Protein AF-A0A7S2FV45-F1 (afdb_monomer)

Solvent-accessible surface area (backbone atoms only — not comparable to full-atom values): 7768 Å² total; per-residue (Å²): 135,81,88,81,79,87,75,87,77,88,70,79,63,93,83,62,76,73,80,75,78,76,80,82,72,58,73,87,70,51,78,57,67,73,36,43,42,62,68,58,100,68,80,64,93,41,70,70,55,42,67,69,67,72,63,75,86,53,71,51,78,32,93,81,54,77,80,53,95,85,63,84,79,74,87,81,87,86,79,60,68,93,75,45,88,60,53,44,91,84,81,58,49,62,77,59,88,87,61,61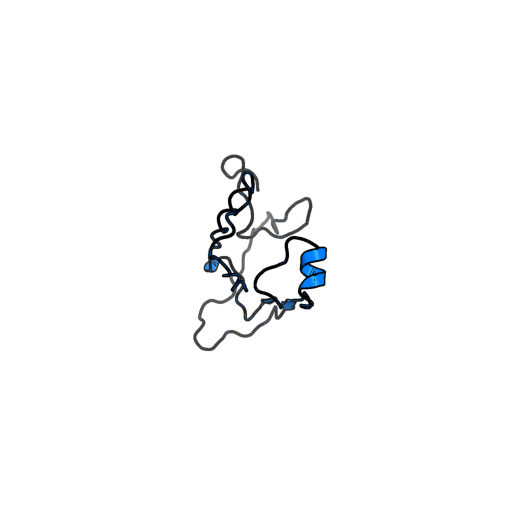,75,34,82,93,70,76,41,104

pLDDT: mean 81.73, std 16.73, range [38.44, 96.75]

Foldseek 3Di:
DDDDDPDDDPDDPPPDPDPPDPPPDDPVQDDDVLAKDWQDPDDDPDPVRVVVVPGDTDMDGDNPGDDDVPDDDDDDDDDPPPVPFDADPPPRDGDGPPDDAPPPNPRD

InterPro domains:
  IPR006895 Zinc finger, Sec23/Sec24-type [PF04810] (85-108)
  IPR036174 Zinc finger, Sec23/Sec24-type superfamily [SSF82919] (73-108)
  IPR050550 SEC23/SEC24 family, SEC24 subfamily [PTHR13803] (23-108)

Mean predicted aligned error: 11.32 Å

Organism: NCBI:txid236787

Structure (mmCIF, N/CA/C/O backbone):
data_AF-A0A7S2FV45-F1
#
_entry.id   AF-A0A7S2FV45-F1
#
loop_
_atom_site.group_PDB
_atom_site.id
_atom_site.type_symbol
_atom_site.label_atom_id
_atom_site.label_alt_id
_atom_site.label_comp_id
_atom_site.label_asym_id
_atom_site.label_entity_id
_atom_site.label_seq_id
_atom_site.pdbx_PDB_ins_code
_atom_site.Cartn_x
_atom_site.Cartn_y
_atom_site.Cartn_z
_atom_site.occupancy
_atom_site.B_iso_or_equiv
_atom_site.auth_seq_id
_atom_site.auth_comp_id
_atom_site.auth_asym_id
_atom_site.auth_atom_id
_atom_site.pdbx_PDB_model_num
ATOM 1 N N . GLY A 1 1 ? -42.083 23.914 36.301 1.00 38.75 1 GLY A N 1
ATOM 2 C CA . GLY A 1 1 ? -40.954 23.275 36.995 1.00 38.75 1 GLY A CA 1
ATOM 3 C C . GLY A 1 1 ? -39.949 22.841 35.957 1.00 38.75 1 GLY A C 1
ATOM 4 O O . GLY A 1 1 ? -40.303 22.003 35.150 1.00 38.75 1 GLY A O 1
ATOM 5 N N . MET A 1 2 ? -38.778 23.485 35.977 1.00 44.47 2 MET A N 1
ATOM 6 C CA . MET A 1 2 ? -37.501 23.142 35.328 1.00 44.47 2 M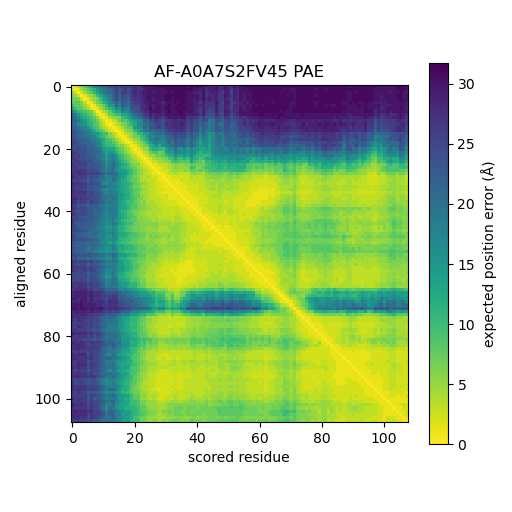ET A CA 1
ATOM 7 C C . MET A 1 2 ? -37.494 22.732 33.847 1.00 44.47 2 MET A C 1
ATOM 9 O O . MET A 1 2 ? -37.603 21.565 33.490 1.00 44.47 2 MET A O 1
ATOM 13 N N . GLU A 1 3 ? -37.204 23.729 33.013 1.00 45.16 3 GLU A N 1
ATOM 14 C CA . GLU A 1 3 ? -36.501 23.579 31.741 1.00 45.16 3 GLU A CA 1
ATOM 15 C C . GLU A 1 3 ? -35.043 23.166 32.027 1.00 45.16 3 GLU A C 1
ATOM 17 O O . GLU A 1 3 ? -34.306 23.885 32.703 1.00 45.16 3 GLU A O 1
ATOM 22 N N . GLY A 1 4 ? -34.630 21.982 31.568 1.00 41.53 4 GLY A N 1
ATOM 23 C CA . GLY A 1 4 ? -33.248 21.505 31.658 1.00 41.53 4 GLY A CA 1
ATOM 24 C C . GLY A 1 4 ? -32.514 21.764 30.347 1.00 41.53 4 GLY A C 1
ATOM 25 O O . GLY A 1 4 ? -32.639 20.983 29.408 1.00 41.53 4 GLY A O 1
ATOM 26 N N . GLY A 1 5 ? -31.780 22.875 30.276 1.00 38.44 5 GLY A N 1
ATOM 27 C CA . GLY A 1 5 ? -30.975 23.256 29.119 1.00 38.44 5 GLY A CA 1
ATOM 28 C C . GLY A 1 5 ? -29.857 22.253 28.821 1.00 38.44 5 GLY A C 1
ATOM 29 O O . GLY A 1 5 ? -29.037 21.936 29.681 1.00 38.44 5 GLY A O 1
ATOM 30 N N . MET A 1 6 ? -29.800 21.792 27.572 1.00 43.72 6 MET A N 1
ATOM 31 C CA . MET A 1 6 ? -28.664 21.059 27.020 1.00 43.72 6 MET A CA 1
ATOM 32 C C . MET A 1 6 ? -27.530 22.069 26.774 1.00 43.72 6 MET A C 1
ATOM 34 O O . MET A 1 6 ? -27.492 22.742 25.744 1.00 43.72 6 MET A O 1
ATOM 38 N N . GLY A 1 7 ? -26.653 22.249 27.762 1.00 45.88 7 GLY A N 1
ATOM 39 C CA . GLY A 1 7 ? -25.470 23.103 27.635 1.00 45.88 7 GLY A CA 1
ATOM 40 C C . GLY A 1 7 ? -24.475 22.549 26.601 1.00 45.88 7 GLY A C 1
ATOM 41 O O . GLY A 1 7 ? -24.357 21.329 26.460 1.00 45.88 7 GLY A O 1
ATOM 42 N N . PRO A 1 8 ? -23.746 23.407 25.866 1.00 55.38 8 PRO A N 1
ATOM 43 C CA . PRO A 1 8 ? -22.732 22.966 24.921 1.00 55.38 8 PRO A CA 1
ATOM 44 C C . PRO A 1 8 ? -21.434 22.619 25.663 1.00 55.38 8 PRO A C 1
ATOM 46 O O . PRO A 1 8 ? -21.013 23.337 26.565 1.00 55.38 8 PRO A O 1
ATOM 49 N N . GLY A 1 9 ? -20.763 21.549 25.238 1.00 48.00 9 GLY A N 1
ATOM 50 C CA . GLY A 1 9 ? -19.362 21.304 25.591 1.00 48.00 9 GLY A CA 1
ATOM 51 C C . GLY A 1 9 ? -19.140 20.287 26.706 1.00 48.00 9 GLY A C 1
ATOM 52 O O . GLY A 1 9 ? -18.628 20.620 27.771 1.00 48.00 9 GLY A O 1
ATOM 53 N N . GLY A 1 10 ? -19.427 19.014 26.427 1.00 43.56 10 GLY A N 1
ATOM 54 C CA . GLY A 1 10 ? -18.752 17.924 27.127 1.00 43.56 10 GLY A CA 1
ATOM 55 C C . GLY A 1 10 ? -17.268 17.951 26.764 1.00 43.56 10 GLY A C 1
ATOM 56 O O . GLY A 1 10 ? -16.882 17.455 25.707 1.00 43.56 10 GLY A O 1
ATOM 57 N N . GLY A 1 11 ? -16.449 18.592 27.600 1.00 51.41 11 GLY A N 1
ATOM 58 C CA . GLY A 1 11 ? -14.995 18.533 27.486 1.00 51.41 11 GLY A CA 1
ATOM 59 C C . GLY A 1 11 ? -14.521 17.082 27.557 1.00 51.41 11 GLY A C 1
ATOM 60 O O . GLY A 1 11 ? -15.060 16.282 28.323 1.00 51.41 11 GLY A O 1
ATOM 61 N N . LEU A 1 12 ? -13.531 16.737 26.732 1.00 55.22 12 LEU A N 1
ATOM 62 C CA . LEU A 1 12 ? -12.883 15.428 26.781 1.00 55.22 12 LEU A CA 1
ATOM 63 C C . LEU A 1 12 ? -12.376 15.157 28.211 1.00 55.22 12 LEU A C 1
ATOM 65 O O . LEU A 1 12 ? -11.854 16.078 28.847 1.00 55.22 12 LEU A O 1
ATOM 69 N N . PRO A 1 13 ? -12.519 13.923 28.732 1.00 64.56 13 PRO A N 1
ATOM 70 C CA . PRO A 1 13 ? -12.048 13.598 30.068 1.00 64.56 13 PRO A CA 1
ATOM 71 C C . PRO A 1 13 ? -10.533 13.848 30.176 1.00 64.56 13 PRO A C 1
ATOM 73 O O . PRO A 1 13 ? -9.790 13.550 29.232 1.00 64.56 13 PRO A O 1
ATOM 76 N N . PRO A 1 14 ? -10.051 14.387 31.310 1.00 54.06 14 PRO A N 1
ATOM 77 C CA . PRO A 1 14 ? -8.628 14.618 31.525 1.00 54.06 14 PRO A CA 1
ATOM 78 C C . PRO A 1 14 ? -7.866 13.290 31.431 1.00 54.06 14 PRO A C 1
ATOM 80 O O . PRO A 1 14 ? -8.191 12.329 32.123 1.00 54.06 14 PRO A O 1
ATOM 83 N N . GLY A 1 1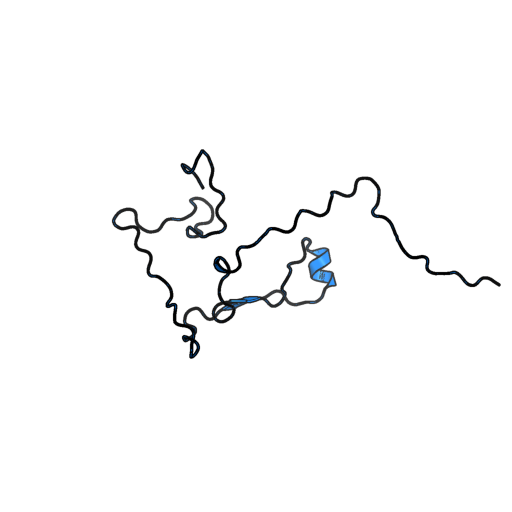5 ? -6.870 13.233 30.543 1.00 61.31 15 GLY A N 1
ATOM 84 C CA . GLY A 1 15 ? -6.100 12.018 30.248 1.00 61.31 15 GLY A CA 1
ATOM 85 C C . GLY A 1 15 ? -6.526 11.273 28.980 1.00 61.31 15 GLY A C 1
ATOM 86 O O . GLY A 1 15 ? -5.892 10.276 28.635 1.00 61.31 15 GLY A O 1
ATOM 87 N N . ALA A 1 16 ? -7.546 11.748 28.253 1.00 62.06 16 ALA A N 1
ATOM 88 C CA . ALA A 1 16 ? -7.782 11.274 26.894 1.00 62.06 16 ALA A CA 1
ATOM 89 C C . ALA A 1 16 ? -6.525 11.548 26.042 1.00 62.06 16 ALA A C 1
ATOM 91 O O . ALA A 1 16 ? -6.026 12.679 26.064 1.00 62.06 16 ALA A O 1
ATOM 92 N N . PRO A 1 17 ? -5.988 10.549 25.312 1.00 60.25 17 PRO A N 1
ATOM 93 C CA . PRO A 1 17 ? -4.892 10.798 24.391 1.00 60.25 17 PRO A CA 1
ATOM 94 C C . PRO A 1 17 ? -5.321 11.901 23.426 1.00 60.25 17 PRO A C 1
ATOM 96 O O . PRO A 1 17 ? -6.462 11.903 22.951 1.00 60.25 17 PRO A O 1
ATOM 99 N N . ALA A 1 18 ? -4.418 12.851 23.168 1.00 61.91 18 ALA A N 1
ATOM 100 C CA . ALA A 1 18 ? -4.642 13.847 22.133 1.00 61.91 18 ALA A CA 1
ATOM 101 C C . ALA A 1 18 ? -5.074 13.110 20.853 1.00 61.91 18 ALA A C 1
ATOM 103 O O . ALA A 1 18 ? -4.508 12.047 20.564 1.00 61.91 18 ALA A O 1
ATOM 104 N N . PRO A 1 19 ? -6.091 13.605 20.122 1.00 62.75 19 PRO A N 1
ATOM 105 C CA . PRO A 1 19 ? -6.470 12.989 18.862 1.00 62.75 19 PRO A CA 1
ATOM 106 C C . PRO A 1 19 ? -5.204 12.847 18.023 1.00 62.75 19 PRO A C 1
ATOM 108 O O . PRO A 1 19 ? -4.467 13.820 17.858 1.00 62.75 19 PRO A O 1
ATOM 111 N N . ALA A 1 20 ? -4.918 11.617 17.587 1.00 65.31 20 ALA A N 1
ATOM 112 C CA . ALA A 1 20 ? -3.758 11.349 16.755 1.00 65.31 20 ALA A CA 1
ATOM 113 C C . ALA A 1 20 ? -3.767 12.352 15.600 1.00 65.31 20 ALA A C 1
ATOM 115 O O . ALA A 1 20 ? -4.817 12.549 14.976 1.00 65.31 20 ALA A O 1
ATOM 116 N N . GLU A 1 21 ? -2.633 13.015 15.356 1.00 62.38 21 GLU A N 1
ATOM 117 C CA . GLU A 1 21 ? -2.551 13.917 14.215 1.00 62.38 21 GLU A CA 1
ATOM 118 C C . GLU A 1 21 ? -2.973 13.146 12.960 1.00 62.38 21 GLU A C 1
ATOM 120 O O . GLU A 1 21 ? -2.551 11.997 12.770 1.00 62.38 21 GLU A O 1
ATOM 125 N N . PRO A 1 22 ? -3.855 13.722 12.126 1.00 61.88 22 PRO A N 1
ATOM 126 C CA . PRO A 1 22 ? -4.298 13.043 10.927 1.00 61.88 22 PRO A CA 1
ATOM 127 C C . PRO A 1 22 ? -3.075 12.748 10.062 1.00 61.88 22 PRO A C 1
ATOM 129 O O . PRO A 1 22 ? -2.299 13.649 9.742 1.00 61.88 22 PRO A O 1
ATOM 132 N N . ILE A 1 23 ? -2.911 11.476 9.690 1.00 66.81 23 ILE A N 1
ATOM 133 C CA . ILE A 1 23 ? -1.882 11.057 8.740 1.00 66.81 23 ILE A CA 1
ATOM 134 C C . ILE A 1 23 ? -2.079 11.902 7.480 1.00 66.81 23 ILE A C 1
ATOM 136 O O . ILE A 1 23 ? -3.120 11.811 6.825 1.00 66.81 23 ILE A O 1
ATOM 140 N N . LYS A 1 24 ? -1.097 12.751 7.161 1.00 68.94 24 LYS A N 1
ATOM 141 C CA . LYS A 1 24 ? -1.063 13.476 5.891 1.00 68.94 24 LYS A CA 1
ATOM 142 C C . LYS A 1 24 ? -0.747 12.456 4.807 1.00 68.94 24 LYS A C 1
ATOM 144 O O . LYS A 1 24 ? 0.408 12.095 4.610 1.00 68.94 24 LYS A O 1
ATOM 149 N N . LEU A 1 25 ? -1.794 11.934 4.182 1.00 72.31 25 LEU A N 1
ATOM 150 C CA . LEU A 1 25 ? -1.660 11.084 3.011 1.00 72.31 25 LEU A CA 1
ATOM 151 C C . LEU A 1 25 ? -1.350 11.981 1.820 1.00 72.31 25 LEU A C 1
ATOM 153 O O . LEU A 1 25 ? -2.066 12.951 1.578 1.00 72.31 25 LEU A O 1
ATOM 157 N N . ASP A 1 26 ? -0.285 11.647 1.105 1.00 81.25 26 ASP A N 1
ATOM 158 C CA . ASP A 1 26 ? -0.036 12.192 -0.219 1.00 81.25 26 ASP A CA 1
ATOM 159 C C . ASP A 1 26 ? -1.169 11.715 -1.151 1.00 81.25 26 ASP A C 1
ATOM 161 O O . ASP A 1 26 ? -1.366 10.496 -1.271 1.00 81.25 26 ASP A O 1
ATOM 165 N N . PRO A 1 27 ? -1.968 12.626 -1.740 1.00 76.19 27 PRO A N 1
ATOM 166 C CA . PRO A 1 27 ? -3.013 12.258 -2.689 1.00 76.19 27 PRO A CA 1
ATOM 167 C C . PRO A 1 27 ? -2.468 11.455 -3.871 1.00 76.19 27 PRO A C 1
ATOM 169 O O . PRO A 1 27 ? -3.132 10.513 -4.300 1.00 76.19 27 PRO A O 1
ATOM 172 N N . ASP A 1 28 ? -1.242 11.749 -4.312 1.00 80.69 28 ASP A N 1
ATOM 173 C CA . ASP A 1 28 ? -0.598 11.085 -5.450 1.00 80.69 28 ASP A CA 1
ATOM 174 C C . ASP A 1 28 ? -0.099 9.676 -5.081 1.00 80.69 28 ASP A C 1
ATOM 176 O O . ASP A 1 28 ? 0.144 8.832 -5.942 1.00 80.69 28 ASP A O 1
ATOM 180 N N . ALA A 1 29 ? 0.002 9.371 -3.781 1.00 86.38 29 ALA A N 1
ATOM 181 C CA . ALA A 1 29 ? 0.297 8.028 -3.288 1.00 86.38 29 ALA A CA 1
ATOM 182 C C . ALA A 1 29 ? -0.949 7.129 -3.193 1.00 86.38 29 ALA A C 1
ATOM 184 O O . ALA A 1 29 ? -0.813 5.922 -2.956 1.00 86.38 29 ALA A O 1
ATOM 185 N N . GLN A 1 30 ? -2.161 7.686 -3.311 1.00 88.50 30 GLN A N 1
ATOM 186 C CA . GLN A 1 30 ? -3.393 6.901 -3.275 1.00 88.50 30 GLN A CA 1
ATOM 187 C C . GLN A 1 30 ? -3.683 6.259 -4.631 1.00 88.50 30 GLN A C 1
ATOM 189 O O . GLN A 1 30 ? -3.392 6.790 -5.694 1.00 88.50 30 GLN A O 1
ATOM 194 N N . CYS A 1 31 ? -4.312 5.090 -4.580 1.00 88.19 31 CYS A N 1
ATOM 195 C CA . CYS A 1 31 ? -4.827 4.444 -5.776 1.00 88.19 31 CYS A CA 1
ATOM 196 C C . CYS A 1 31 ? -6.029 5.233 -6.316 1.00 88.19 31 CYS A C 1
ATOM 198 O O . CYS A 1 31 ? -6.917 5.601 -5.542 1.00 88.19 31 CYS A O 1
ATOM 200 N N . ASP A 1 32 ? -6.082 5.443 -7.633 1.00 88.12 32 ASP A N 1
ATOM 201 C CA . ASP A 1 32 ? -7.239 6.062 -8.273 1.00 88.12 32 ASP A CA 1
ATOM 202 C C . ASP A 1 32 ? -8.521 5.252 -8.001 1.00 88.12 32 ASP A C 1
ATOM 204 O O . ASP A 1 32 ? -8.546 4.015 -8.051 1.00 88.12 32 ASP A O 1
ATOM 208 N N . THR A 1 33 ? -9.615 5.966 -7.737 1.00 90.06 33 THR A N 1
ATOM 209 C CA . THR A 1 33 ? -10.926 5.377 -7.435 1.00 90.06 33 THR A CA 1
ATOM 210 C C . THR A 1 33 ? -11.494 4.498 -8.554 1.00 90.06 33 THR A C 1
ATOM 212 O O . THR A 1 33 ? -12.375 3.676 -8.282 1.00 90.06 33 THR A O 1
ATOM 215 N N . ARG A 1 34 ? -10.982 4.620 -9.788 1.00 88.62 34 ARG A N 1
ATOM 216 C CA . ARG A 1 34 ? -11.303 3.740 -10.920 1.00 88.62 34 ARG A CA 1
ATOM 217 C C . ARG A 1 34 ? -10.827 2.308 -10.706 1.00 88.62 34 ARG A C 1
ATOM 219 O O . ARG A 1 34 ? -11.494 1.382 -11.163 1.00 88.62 34 ARG A O 1
ATOM 226 N N . TYR A 1 35 ? -9.716 2.124 -9.992 1.00 92.19 35 TYR A N 1
ATOM 227 C CA . TYR A 1 35 ? -9.134 0.813 -9.713 1.00 92.19 35 TYR A CA 1
ATOM 228 C C . TYR A 1 35 ? -9.634 0.223 -8.396 1.00 92.19 35 TYR A C 1
ATOM 230 O O . TYR A 1 35 ? -9.817 -0.993 -8.299 1.00 92.19 35 TYR A O 1
ATOM 238 N N . MET A 1 36 ? -9.842 1.054 -7.370 1.00 94.62 36 MET A N 1
ATOM 239 C CA . MET A 1 36 ? -10.222 0.584 -6.039 1.00 94.62 36 MET A CA 1
ATOM 240 C C . MET A 1 36 ? -11.135 1.572 -5.316 1.00 94.62 36 MET A C 1
ATOM 242 O O . MET A 1 36 ? -10.802 2.742 -5.145 1.00 94.62 36 MET A O 1
ATOM 246 N N . ARG A 1 37 ? -12.257 1.075 -4.785 1.00 94.38 37 ARG A N 1
ATOM 247 C CA . ARG A 1 37 ? -13.164 1.872 -3.948 1.00 94.38 37 ARG A CA 1
ATOM 248 C C . ARG A 1 37 ? -13.659 1.083 -2.745 1.00 94.38 37 ARG A C 1
ATOM 250 O O . ARG A 1 37 ? -14.164 -0.027 -2.888 1.00 94.38 37 ARG A O 1
ATOM 257 N N . PHE A 1 38 ? -13.549 1.676 -1.560 1.00 94.88 38 PHE A N 1
ATOM 258 C CA . PHE A 1 38 ? -14.077 1.111 -0.317 1.00 94.88 38 PHE A CA 1
ATOM 259 C C . PHE A 1 38 ? -15.533 1.513 -0.068 1.00 94.88 38 PHE A C 1
ATOM 261 O O . PHE A 1 38 ? -15.982 2.577 -0.501 1.00 94.88 38 PHE A O 1
ATOM 268 N N . THR A 1 39 ? -16.257 0.686 0.690 1.00 94.56 39 THR A N 1
ATOM 269 C CA . THR A 1 39 ? -17.623 0.997 1.147 1.00 94.56 39 THR A CA 1
ATOM 270 C C . THR A 1 39 ? -17.681 2.185 2.111 1.00 94.56 39 THR A C 1
ATOM 272 O O . THR A 1 39 ? -18.702 2.865 2.179 1.00 94.56 39 THR A O 1
ATOM 275 N N . ALA A 1 40 ? -16.593 2.462 2.835 1.00 92.19 40 ALA A N 1
ATOM 276 C CA . ALA A 1 40 ? -16.485 3.566 3.781 1.00 92.19 40 ALA A CA 1
ATOM 277 C C . ALA A 1 40 ? -15.133 4.283 3.645 1.00 92.19 40 ALA A C 1
ATOM 279 O O . ALA A 1 40 ? -14.101 3.645 3.457 1.00 92.19 40 ALA A O 1
ATOM 280 N N . GLY A 1 41 ? -15.127 5.612 3.801 1.00 88.81 41 GLY A N 1
ATOM 281 C CA . GLY A 1 41 ? -13.899 6.423 3.772 1.00 88.81 41 GLY A CA 1
ATOM 282 C C . GLY A 1 41 ? -13.080 6.386 5.069 1.00 88.81 41 GLY A C 1
ATOM 283 O O . GLY A 1 41 ? -11.979 6.925 5.118 1.00 88.81 41 GLY A O 1
ATOM 284 N N . LYS A 1 42 ? -13.615 5.782 6.137 1.00 88.25 42 LYS A N 1
ATOM 285 C CA . LYS A 1 42 ? -12.925 5.572 7.415 1.00 88.25 42 LYS A CA 1
ATOM 286 C C . LYS A 1 42 ? -13.289 4.198 7.958 1.00 88.25 42 LYS A C 1
ATOM 288 O O . LYS A 1 42 ? -14.458 3.818 7.936 1.00 88.25 42 LYS A O 1
ATOM 293 N N . ILE A 1 43 ? -12.293 3.482 8.465 1.00 90.00 43 ILE A N 1
ATOM 294 C CA . ILE A 1 43 ? -12.472 2.170 9.087 1.00 90.00 43 ILE A CA 1
ATOM 295 C C . ILE A 1 43 ? -12.633 2.371 10.595 1.00 90.00 43 ILE A C 1
ATOM 297 O O . ILE A 1 43 ? -11.878 3.121 11.214 1.00 90.00 43 ILE A O 1
ATOM 301 N N . SER A 1 44 ? -13.630 1.716 11.190 1.00 91.19 44 SER A N 1
ATOM 302 C CA . SER A 1 44 ? -13.803 1.702 12.644 1.00 91.19 44 SER A CA 1
ATOM 303 C C . SER A 1 44 ? -12.590 1.055 13.318 1.00 91.19 44 SER A C 1
ATOM 305 O O . SER A 1 44 ? -12.160 -0.024 12.926 1.00 91.19 44 SER A O 1
ATOM 307 N N . HIS A 1 45 ? -12.059 1.697 14.359 1.00 90.31 45 HIS A N 1
ATOM 308 C CA . HIS A 1 45 ? -10.870 1.217 15.074 1.00 90.31 45 HIS A CA 1
ATOM 309 C C . HIS A 1 45 ? -11.123 -0.052 15.914 1.00 90.31 45 HIS A C 1
ATOM 311 O O . HIS A 1 45 ? -10.187 -0.777 16.234 1.00 90.31 45 HIS A O 1
ATOM 317 N N . SER A 1 46 ? -12.376 -0.327 16.292 1.00 92.44 46 SER A N 1
ATOM 318 C CA . SER A 1 46 ? -12.755 -1.488 17.102 1.00 92.44 46 SER A CA 1
ATOM 319 C C . SER A 1 46 ? -13.867 -2.305 16.454 1.00 92.44 46 SER A C 1
ATOM 321 O O . SER A 1 46 ? -14.685 -1.788 15.688 1.00 92.44 46 SER A O 1
ATOM 323 N N . GLU A 1 47 ? -13.919 -3.588 16.811 1.00 91.56 47 GLU A N 1
ATOM 324 C CA . GLU A 1 47 ? -14.954 -4.514 16.354 1.00 91.56 47 GLU A CA 1
ATOM 325 C C . GLU A 1 47 ? -16.352 -4.094 16.830 1.00 91.56 47 GLU A C 1
ATOM 327 O O . GLU A 1 47 ? -17.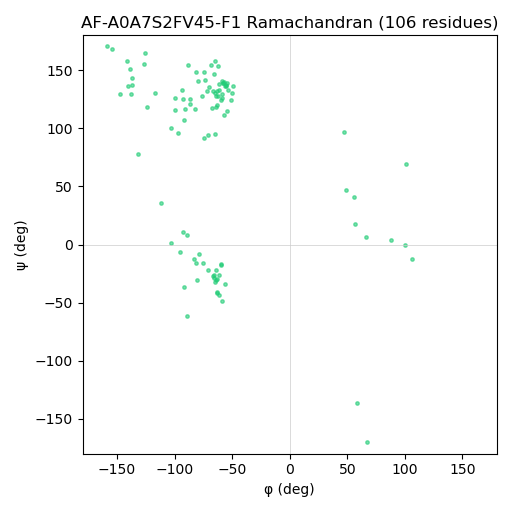296 -4.116 16.044 1.00 91.56 47 GLU A O 1
ATOM 332 N N . ASP A 1 48 ? -16.487 -3.644 18.081 1.00 94.00 48 ASP A N 1
ATOM 333 C CA . ASP A 1 48 ? -17.763 -3.149 18.614 1.00 94.00 48 ASP A CA 1
ATOM 334 C C . ASP A 1 48 ? -18.239 -1.904 17.864 1.00 94.00 48 ASP A C 1
ATOM 336 O O . ASP A 1 48 ? -19.413 -1.800 17.502 1.00 94.00 48 ASP A O 1
ATOM 340 N N . GLY A 1 49 ? -17.312 -0.990 17.550 1.00 91.38 49 GLY A N 1
ATOM 341 C CA . GLY A 1 49 ? -17.591 0.170 16.711 1.00 91.38 49 GLY A CA 1
ATOM 342 C C . GLY A 1 49 ? -18.093 -0.250 15.332 1.00 91.38 49 GLY A C 1
ATOM 343 O O . GLY A 1 49 ? -19.140 0.228 14.897 1.00 91.38 49 GLY A O 1
ATOM 344 N N . ALA A 1 50 ? -17.406 -1.195 14.683 1.00 91.88 50 ALA A N 1
ATOM 345 C CA . ALA A 1 50 ? -17.799 -1.729 13.378 1.00 91.88 50 ALA A CA 1
ATOM 346 C C . ALA A 1 50 ? -19.178 -2.418 13.415 1.00 91.88 50 ALA A C 1
ATOM 348 O O . ALA A 1 50 ? -20.021 -2.177 12.552 1.00 91.88 50 ALA A O 1
ATOM 349 N N . LYS A 1 51 ? -19.456 -3.230 14.443 1.00 91.69 51 LYS A N 1
ATOM 350 C CA . LYS A 1 51 ? -20.760 -3.887 14.642 1.00 91.69 51 LYS A CA 1
ATOM 351 C C . LYS A 1 51 ? -21.887 -2.888 14.882 1.00 91.69 51 LYS A C 1
ATOM 353 O O . LYS A 1 51 ? -23.035 -3.193 14.545 1.00 91.69 51 LYS A O 1
ATOM 358 N N . ASN A 1 52 ? -21.590 -1.736 15.479 1.00 94.06 52 ASN A N 1
ATOM 359 C CA . ASN A 1 52 ? -22.583 -0.712 15.780 1.00 94.06 52 ASN A CA 1
ATOM 360 C C . ASN A 1 52 ? -22.926 0.160 14.563 1.00 94.06 52 ASN A C 1
ATOM 362 O O . ASN A 1 52 ? -24.070 0.586 14.443 1.00 94.06 52 ASN A O 1
ATOM 366 N N . THR A 1 53 ? -21.987 0.385 13.631 1.00 92.56 53 THR A N 1
ATOM 367 C CA . THR A 1 53 ? -22.268 1.194 12.426 1.00 92.56 53 THR A CA 1
ATOM 368 C C . THR A 1 53 ? -23.272 0.535 11.484 1.00 92.56 53 THR A C 1
ATOM 370 O O . THR A 1 53 ? -23.943 1.237 10.733 1.00 92.56 53 THR A O 1
ATOM 373 N N . LYS A 1 54 ? -23.360 -0.805 11.495 1.00 91.62 54 LYS A N 1
ATOM 374 C CA . LYS A 1 54 ? -24.152 -1.608 10.541 1.00 91.62 54 LYS A CA 1
ATOM 375 C C . LYS A 1 54 ? -23.784 -1.359 9.070 1.00 91.62 54 LYS A C 1
ATOM 377 O O . LYS A 1 54 ? -24.545 -1.730 8.180 1.00 91.62 54 LYS A O 1
ATOM 382 N N . VAL A 1 55 ? -22.614 -0.773 8.808 1.00 91.00 55 VAL A N 1
ATOM 383 C CA . VAL A 1 55 ? -22.100 -0.564 7.452 1.00 91.00 55 VAL A CA 1
ATOM 384 C C . VAL A 1 55 ? -21.340 -1.820 7.018 1.00 91.00 55 VAL A C 1
ATOM 386 O O . VAL A 1 55 ? -20.420 -2.239 7.724 1.00 91.00 55 VAL A O 1
ATOM 389 N N . PRO A 1 56 ? -21.678 -2.438 5.872 1.00 91.00 56 PRO A N 1
ATOM 390 C CA . PRO A 1 56 ? -20.891 -3.544 5.345 1.00 91.00 56 PRO A CA 1
ATOM 391 C C . PRO A 1 56 ? -19.493 -3.052 4.954 1.00 91.00 56 PRO A C 1
ATOM 393 O O . PRO A 1 56 ? -19.344 -2.065 4.233 1.00 91.00 5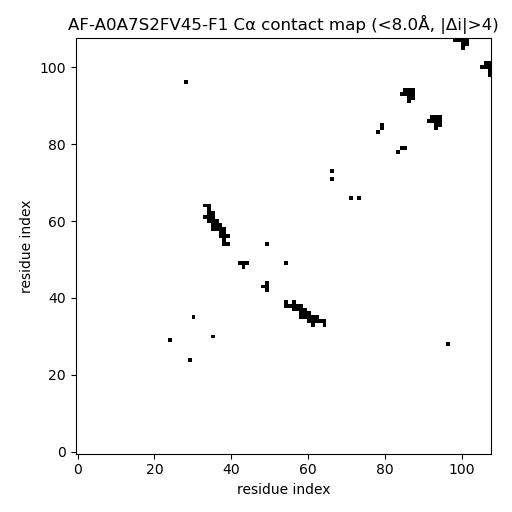6 PRO A O 1
ATOM 396 N N . MET A 1 57 ? -18.460 -3.755 5.413 1.00 91.94 57 MET A N 1
ATOM 397 C CA . MET A 1 57 ? -17.071 -3.456 5.066 1.00 91.94 57 MET A CA 1
ATOM 398 C C . MET A 1 57 ? -16.673 -4.256 3.831 1.00 91.94 57 MET A C 1
ATOM 400 O O . MET A 1 57 ? -16.653 -5.485 3.864 1.00 91.94 57 MET A O 1
ATOM 404 N N . GLY A 1 58 ? -16.360 -3.562 2.742 1.00 94.12 58 GLY A N 1
ATOM 405 C CA . GLY A 1 58 ? -15.978 -4.193 1.487 1.00 94.12 58 GLY A CA 1
ATOM 406 C C . GLY A 1 58 ? -15.196 -3.256 0.579 1.00 94.12 58 GLY A C 1
ATOM 407 O O . GLY A 1 58 ? -15.084 -2.054 0.836 1.00 94.12 58 GLY A O 1
ATOM 408 N N . VAL A 1 59 ? -14.667 -3.832 -0.495 1.00 96.19 59 VAL A N 1
ATOM 409 C CA . VAL A 1 59 ? -13.910 -3.128 -1.527 1.00 96.19 59 VAL A CA 1
ATOM 410 C C . VAL A 1 59 ? -14.342 -3.626 -2.902 1.00 96.19 59 VAL A C 1
ATOM 412 O O . VAL A 1 59 ? -14.531 -4.825 -3.103 1.00 96.19 59 VAL A O 1
ATOM 415 N N . VAL A 1 60 ? -14.509 -2.701 -3.840 1.00 96.38 60 VAL A N 1
ATOM 416 C CA . VAL A 1 60 ? -14.677 -2.994 -5.266 1.00 96.38 60 VAL A CA 1
ATOM 417 C C . VAL A 1 60 ? -13.326 -2.783 -5.933 1.00 96.38 60 VAL A C 1
ATOM 419 O O . VAL A 1 60 ? -12.727 -1.719 -5.775 1.00 96.38 60 VAL A O 1
ATOM 422 N N . LEU A 1 61 ? -12.852 -3.801 -6.650 1.00 96.75 61 LEU A N 1
ATOM 423 C CA . LEU A 1 61 ? -11.571 -3.793 -7.350 1.00 96.75 61 LEU A CA 1
ATOM 424 C C . LEU A 1 61 ? -11.801 -3.934 -8.851 1.00 96.75 61 LEU A C 1
ATOM 426 O O . LEU A 1 61 ? -12.495 -4.851 -9.289 1.00 96.75 61 LEU A O 1
ATOM 430 N N . ASN A 1 62 ? -11.169 -3.061 -9.625 1.00 95.25 62 ASN A N 1
ATOM 431 C CA . ASN A 1 62 ? -11.124 -3.118 -11.078 1.00 95.25 62 ASN A CA 1
ATOM 432 C C . ASN A 1 62 ? -9.675 -2.935 -11.561 1.00 95.25 62 ASN A C 1
ATOM 434 O O . ASN A 1 62 ? -9.302 -1.843 -11.980 1.00 95.25 62 ASN A O 1
ATOM 438 N N . PRO A 1 63 ? -8.829 -3.979 -11.489 1.00 93.00 63 PRO A N 1
ATOM 439 C CA . PRO A 1 63 ? -7.395 -3.852 -11.767 1.00 93.00 63 PRO A CA 1
ATOM 440 C C . PRO A 1 63 ? -7.061 -3.398 -13.193 1.00 93.00 63 PRO A C 1
ATOM 442 O O . PRO A 1 63 ? -6.006 -2.821 -13.412 1.00 93.00 63 PRO A O 1
ATOM 445 N N . MET A 1 64 ? -7.954 -3.668 -14.148 1.00 91.12 64 MET A N 1
ATOM 446 C CA . MET A 1 64 ? -7.787 -3.343 -15.568 1.00 91.12 64 MET A CA 1
ATOM 447 C C . MET A 1 64 ? -8.783 -2.256 -15.997 1.00 91.12 64 MET A C 1
ATOM 449 O O . MET A 1 64 ? -9.346 -2.321 -17.091 1.00 91.12 64 MET A O 1
ATOM 453 N N . ALA A 1 65 ? -9.069 -1.301 -15.105 1.00 90.06 65 ALA A N 1
ATOM 454 C CA . ALA A 1 65 ? -9.914 -0.159 -15.424 1.00 90.06 65 ALA A CA 1
ATOM 455 C C . ALA A 1 65 ? -9.361 0.590 -16.643 1.00 90.06 65 ALA A C 1
ATOM 457 O O . ALA A 1 65 ? -8.156 0.797 -16.757 1.00 90.06 65 ALA A O 1
ATOM 458 N N . MET A 1 66 ? -10.252 0.988 -17.552 1.00 83.75 66 MET A N 1
ATOM 459 C CA . MET A 1 66 ? -9.870 1.758 -18.733 1.00 83.75 66 MET A CA 1
ATOM 460 C C . MET A 1 66 ? -9.402 3.162 -18.341 1.00 83.75 66 MET A C 1
ATOM 462 O O . MET A 1 66 ? -9.807 3.706 -17.307 1.00 83.75 66 MET A O 1
ATOM 466 N N . ASP A 1 67 ? -8.572 3.752 -19.192 1.00 76.19 67 ASP A N 1
ATOM 467 C CA . ASP A 1 67 ? -8.192 5.156 -19.080 1.00 76.19 67 ASP A CA 1
ATOM 468 C C . ASP A 1 67 ? -9.397 6.058 -19.330 1.00 76.19 67 ASP A C 1
ATOM 470 O O . ASP A 1 67 ? -10.176 5.843 -20.265 1.00 76.19 67 ASP A O 1
ATOM 474 N N . MET A 1 68 ? -9.594 7.035 -18.440 1.00 72.81 68 MET A N 1
ATOM 475 C CA . MET A 1 68 ? -10.654 8.014 -18.624 1.00 72.81 68 MET A CA 1
ATOM 476 C C . MET A 1 68 ? -10.252 8.986 -19.736 1.00 72.81 68 MET A C 1
ATOM 478 O O . MET A 1 68 ? -9.086 9.372 -19.823 1.00 72.81 68 MET A O 1
ATOM 482 N N . PRO A 1 69 ? -11.193 9.419 -20.592 1.00 71.94 69 PRO A N 1
ATOM 483 C CA . PRO A 1 69 ? -10.898 10.422 -21.607 1.00 71.94 69 PRO A CA 1
ATOM 484 C C . PRO A 1 69 ? -10.349 11.704 -20.958 1.00 71.94 69 PRO A C 1
ATOM 486 O O . PRO A 1 69 ? -11.084 12.406 -20.268 1.00 71.94 69 PRO A O 1
ATOM 489 N N . GLY A 1 70 ? -9.066 12.005 -21.181 1.00 71.75 70 GLY A N 1
ATOM 490 C CA . GLY A 1 70 ? -8.381 13.176 -20.619 1.00 71.75 70 GLY A CA 1
ATOM 491 C C . GLY A 1 70 ? -7.396 12.883 -19.481 1.00 71.75 70 GLY A C 1
ATOM 492 O O . GLY A 1 70 ? -6.588 13.760 -19.185 1.00 71.75 70 GLY A O 1
ATOM 493 N N . ASP A 1 71 ? -7.403 11.675 -18.906 1.00 68.56 71 ASP A N 1
ATOM 494 C CA . ASP A 1 71 ? -6.313 11.191 -18.049 1.00 68.56 71 ASP A CA 1
ATOM 495 C C . ASP A 1 71 ? -5.195 10.651 -18.944 1.00 68.56 71 ASP A C 1
ATOM 497 O O . ASP A 1 71 ? -5.396 9.706 -19.706 1.00 68.56 71 ASP A O 1
ATOM 501 N N . ASN A 1 72 ? -4.022 11.280 -18.882 1.00 55.91 72 ASN A N 1
ATOM 502 C CA . ASN A 1 72 ? -2.898 10.981 -19.775 1.00 55.91 72 ASN A CA 1
ATOM 503 C C . ASN A 1 72 ? -1.786 10.149 -19.129 1.00 55.91 72 ASN A C 1
ATOM 505 O O . ASN A 1 72 ? -0.806 9.861 -19.814 1.00 55.91 72 ASN A O 1
ATOM 509 N N . ASP A 1 73 ? -1.924 9.744 -17.865 1.00 71.06 73 ASP A N 1
ATOM 510 C CA . ASP A 1 73 ? -0.847 9.047 -17.165 1.00 71.06 73 ASP A CA 1
ATOM 511 C C . ASP A 1 73 ? -1.135 7.538 -17.095 1.00 71.06 73 ASP A C 1
ATOM 513 O O . ASP A 1 73 ? -1.958 7.086 -16.287 1.00 71.06 73 ASP A O 1
ATOM 517 N N . PRO A 1 74 ? -0.504 6.731 -17.973 1.00 77.69 74 PRO A N 1
ATOM 518 C CA . PRO A 1 74 ? -0.603 5.283 -17.894 1.00 77.69 74 PRO A CA 1
ATOM 519 C C . PRO A 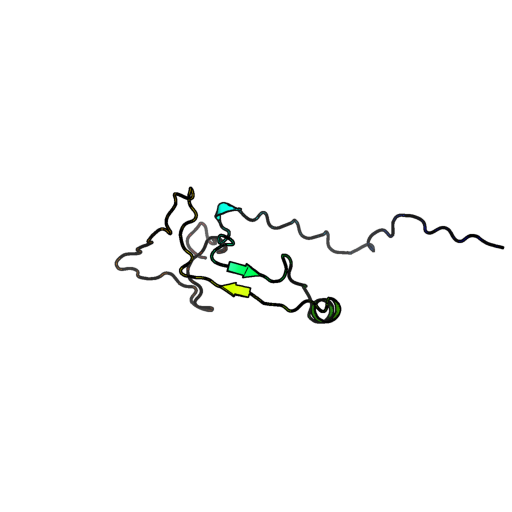1 74 ? 0.036 4.779 -16.598 1.00 77.69 74 PRO A C 1
ATOM 521 O O . PRO A 1 74 ? 0.911 5.416 -16.016 1.00 77.69 74 PRO A O 1
ATOM 524 N N . VAL A 1 75 ? -0.362 3.583 -16.160 1.00 84.56 75 VAL A N 1
ATOM 525 C CA . VAL A 1 75 ? 0.302 2.923 -15.030 1.00 84.56 75 VAL A CA 1
ATOM 526 C C . VAL A 1 75 ? 1.757 2.628 -15.399 1.00 84.56 75 VAL A C 1
ATOM 528 O O . VAL A 1 75 ? 2.024 1.875 -16.339 1.00 84.56 75 VAL A O 1
ATOM 531 N N . ASP A 1 76 ? 2.689 3.185 -14.629 1.00 87.69 76 ASP A N 1
ATOM 532 C CA . ASP A 1 76 ? 4.119 2.996 -14.848 1.00 87.69 76 ASP A CA 1
ATOM 533 C C . ASP A 1 76 ? 4.551 1.531 -14.718 1.00 87.69 76 ASP A C 1
ATOM 535 O O . ASP A 1 76 ? 4.188 0.805 -13.785 1.00 87.69 76 ASP A O 1
ATOM 539 N N . VAL A 1 77 ? 5.424 1.105 -15.634 1.00 90.62 77 VAL A N 1
ATOM 540 C CA . VAL A 1 77 ? 6.061 -0.213 -15.578 1.00 90.62 77 VAL A CA 1
ATOM 541 C C . VAL A 1 77 ? 7.384 -0.104 -14.828 1.00 90.62 77 VAL A C 1
ATOM 543 O O . VAL A 1 77 ? 8.383 0.389 -15.349 1.00 90.62 77 VAL A O 1
ATOM 546 N N . VAL A 1 78 ? 7.413 -0.629 -13.605 1.00 91.81 78 VAL A N 1
ATOM 547 C CA . VAL A 1 78 ? 8.615 -0.635 -12.762 1.00 91.81 78 VAL A CA 1
ATOM 548 C C . VAL A 1 78 ? 9.405 -1.931 -12.955 1.00 91.81 78 VAL A C 1
ATOM 550 O O . VAL A 1 78 ? 8.884 -3.028 -12.745 1.00 91.81 78 VAL A O 1
ATOM 553 N N . ASN A 1 79 ? 10.691 -1.817 -13.305 1.00 93.06 79 ASN A N 1
ATOM 554 C CA . ASN A 1 79 ? 11.597 -2.953 -13.490 1.00 93.06 79 ASN A CA 1
ATOM 555 C C . ASN A 1 79 ? 12.847 -2.828 -12.603 1.00 93.06 79 ASN A C 1
ATOM 557 O O . ASN A 1 79 ? 13.658 -1.923 -12.773 1.00 93.06 79 ASN A O 1
ATOM 561 N N . PHE A 1 80 ? 13.033 -3.783 -11.690 1.00 92.94 80 PHE A N 1
ATOM 562 C CA . PHE A 1 80 ? 14.180 -3.845 -10.773 1.00 92.94 80 PHE A CA 1
ATOM 563 C C . PHE A 1 80 ? 15.391 -4.622 -11.332 1.00 92.94 80 PHE A C 1
ATOM 565 O O . PHE A 1 80 ? 16.343 -4.905 -10.599 1.00 92.94 80 PHE A O 1
ATOM 572 N N . GLY A 1 81 ? 15.368 -5.007 -12.611 1.00 95.12 81 GLY A N 1
ATOM 573 C CA . GLY A 1 81 ? 16.433 -5.772 -13.255 1.00 95.12 81 GLY A CA 1
ATOM 574 C C . GLY A 1 81 ? 16.694 -7.110 -12.556 1.00 95.12 81 GLY A C 1
ATOM 575 O O . GLY A 1 81 ? 15.766 -7.813 -12.157 1.00 95.12 81 GLY A O 1
ATOM 576 N N . ALA A 1 82 ? 17.972 -7.454 -12.374 1.00 95.38 82 ALA A N 1
ATOM 577 C CA . ALA A 1 82 ? 18.392 -8.720 -11.765 1.00 95.38 82 ALA A CA 1
ATOM 578 C C . ALA A 1 82 ? 17.961 -8.889 -10.293 1.00 95.38 82 ALA A C 1
ATOM 580 O O . ALA A 1 82 ? 17.870 -10.016 -9.813 1.00 95.38 82 ALA A O 1
ATOM 581 N N . THR A 1 83 ? 17.669 -7.794 -9.580 1.00 91.62 83 THR A N 1
ATOM 582 C CA . THR A 1 83 ? 17.186 -7.831 -8.187 1.00 91.62 83 THR A CA 1
ATOM 583 C C . THR A 1 83 ? 15.801 -8.474 -8.081 1.00 91.62 83 THR A C 1
ATOM 585 O O . THR A 1 83 ? 15.469 -9.078 -7.059 1.00 91.62 83 THR A O 1
ATOM 588 N N . GLY A 1 84 ? 14.991 -8.370 -9.139 1.00 92.31 84 GLY A N 1
ATOM 589 C CA . GLY A 1 84 ? 13.609 -8.834 -9.144 1.00 92.31 84 GLY A CA 1
ATOM 590 C C . GLY A 1 84 ? 12.691 -8.029 -8.216 1.00 92.31 84 GLY A C 1
ATOM 591 O O . GLY A 1 84 ? 13.039 -6.969 -7.701 1.00 92.31 84 GLY A O 1
ATOM 592 N N . ILE A 1 85 ? 11.472 -8.531 -8.019 1.00 94.69 85 ILE A N 1
ATOM 593 C CA . ILE A 1 85 ? 10.425 -7.838 -7.258 1.00 94.69 85 ILE A CA 1
ATOM 594 C C . ILE A 1 85 ? 10.794 -7.639 -5.781 1.00 94.69 85 ILE A C 1
ATOM 596 O O . ILE A 1 85 ? 11.082 -8.588 -5.046 1.00 94.69 85 ILE A O 1
ATOM 600 N N . VAL A 1 86 ? 10.695 -6.396 -5.316 1.00 94.75 86 VAL A N 1
ATOM 601 C CA . VAL A 1 86 ? 10.974 -6.025 -3.926 1.00 94.75 86 VAL A CA 1
ATOM 602 C C . VAL A 1 86 ? 9.716 -6.221 -3.075 1.00 94.75 86 VAL A C 1
ATOM 604 O O . VAL A 1 86 ? 8.667 -5.637 -3.349 1.00 94.75 86 VAL A O 1
ATOM 607 N N . ARG A 1 87 ? 9.804 -7.076 -2.046 1.00 96.12 87 ARG A N 1
ATOM 608 C CA . ARG A 1 87 ? 8.680 -7.430 -1.161 1.00 96.12 87 ARG A CA 1
ATOM 609 C C . ARG A 1 87 ? 9.094 -7.506 0.300 1.00 96.12 87 ARG A C 1
ATOM 611 O O . ARG A 1 87 ? 10.213 -7.912 0.617 1.00 96.12 87 ARG A O 1
ATOM 618 N N . CYS A 1 88 ? 8.148 -7.224 1.191 1.00 95.62 88 CYS A N 1
ATOM 619 C CA . CYS A 1 88 ? 8.339 -7.419 2.619 1.00 95.62 88 CYS A CA 1
ATOM 620 C C . CYS A 1 88 ? 8.564 -8.911 2.908 1.00 95.62 88 CYS A C 1
ATOM 622 O O . CYS A 1 88 ? 7.793 -9.770 2.466 1.00 95.62 88 CYS A O 1
ATOM 624 N N . LYS A 1 89 ? 9.595 -9.231 3.697 1.00 93.50 89 LYS A N 1
ATOM 625 C CA . LYS A 1 89 ? 9.933 -10.621 4.047 1.00 93.50 89 LYS A CA 1
ATOM 626 C C . LYS A 1 89 ? 8.833 -11.319 4.854 1.00 93.50 89 LYS A C 1
ATOM 628 O O . LYS A 1 89 ? 8.683 -12.528 4.727 1.00 93.50 89 LYS A O 1
ATOM 633 N N . ARG A 1 90 ? 8.062 -10.564 5.648 1.00 95.25 90 ARG A N 1
ATOM 634 C CA . ARG A 1 90 ? 7.019 -11.088 6.544 1.00 95.25 90 ARG A CA 1
ATOM 635 C C . ARG A 1 90 ? 5.656 -11.203 5.861 1.00 95.25 90 ARG A C 1
ATOM 637 O O . ARG A 1 90 ? 5.125 -12.299 5.758 1.00 95.25 90 ARG A O 1
ATOM 644 N N . CYS A 1 91 ? 5.090 -10.087 5.398 1.00 96.06 91 CYS A N 1
ATOM 645 C CA . CYS A 1 91 ? 3.723 -10.048 4.855 1.00 96.06 91 CYS A CA 1
ATOM 646 C C . CYS A 1 91 ? 3.642 -10.179 3.329 1.00 96.06 91 CYS A C 1
ATOM 648 O O . CYS A 1 91 ? 2.544 -10.281 2.797 1.00 96.06 91 CYS A O 1
ATOM 650 N N . ARG A 1 92 ? 4.782 -10.187 2.620 1.00 95.88 92 ARG A N 1
ATOM 651 C CA . ARG A 1 92 ? 4.870 -10.339 1.155 1.00 95.88 92 ARG A CA 1
ATOM 652 C C . ARG A 1 92 ? 4.286 -9.186 0.327 1.00 95.88 92 ARG A C 1
ATOM 654 O O . ARG A 1 92 ? 4.306 -9.293 -0.897 1.00 95.88 92 ARG A O 1
ATOM 661 N N . THR A 1 93 ? 3.858 -8.084 0.947 1.00 96.75 93 THR A N 1
ATOM 662 C CA . THR A 1 93 ? 3.460 -6.853 0.243 1.00 96.75 93 THR A CA 1
ATOM 663 C C . THR A 1 93 ? 4.616 -6.323 -0.609 1.00 96.75 93 THR A C 1
ATOM 665 O O . THR A 1 93 ? 5.768 -6.348 -0.165 1.00 96.75 93 THR A O 1
ATOM 668 N N . TYR A 1 94 ? 4.318 -5.857 -1.824 1.00 95.94 94 TYR A N 1
ATOM 669 C CA . TYR A 1 94 ? 5.273 -5.131 -2.665 1.00 95.94 94 TYR A CA 1
ATOM 670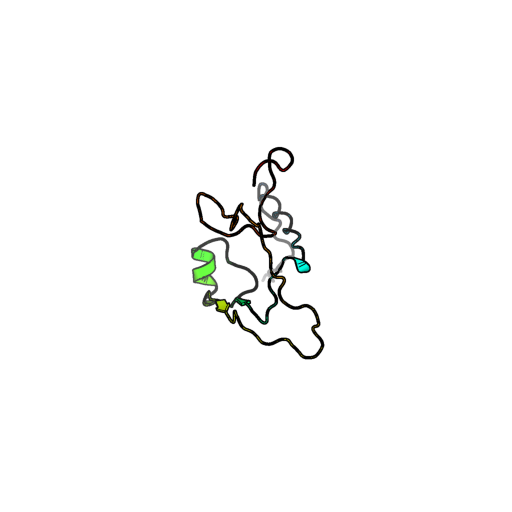 C C . TYR A 1 94 ? 5.709 -3.824 -1.998 1.00 95.94 94 TYR A C 1
ATOM 672 O O . TYR A 1 94 ? 4.968 -3.255 -1.190 1.00 95.94 94 TYR A O 1
ATOM 680 N N . ILE A 1 95 ? 6.906 -3.345 -2.337 1.00 94.31 95 ILE A N 1
ATOM 681 C CA . ILE A 1 95 ? 7.295 -1.980 -1.975 1.00 94.31 95 ILE A CA 1
ATOM 682 C C . ILE A 1 95 ? 6.261 -0.990 -2.528 1.00 94.31 95 ILE A C 1
ATOM 684 O O . ILE A 1 95 ? 5.766 -1.158 -3.641 1.00 94.31 95 ILE A O 1
ATOM 688 N N . ASN A 1 96 ? 5.876 -0.016 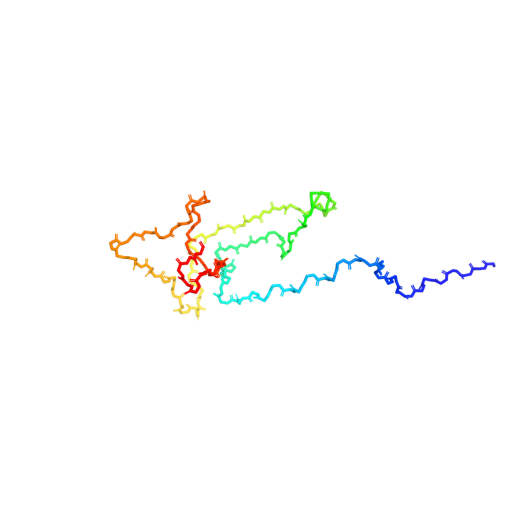-1.712 1.00 93.31 96 ASN A N 1
ATOM 689 C CA . ASN A 1 96 ? 4.838 0.964 -2.019 1.00 93.31 96 ASN A CA 1
ATOM 690 C C . ASN A 1 96 ? 5.090 2.247 -1.198 1.00 93.31 96 ASN A C 1
ATOM 692 O O . ASN A 1 96 ? 5.907 2.205 -0.275 1.00 93.31 96 ASN A O 1
ATOM 696 N N . PRO A 1 97 ? 4.405 3.367 -1.484 1.00 91.50 97 PRO A N 1
ATOM 697 C CA . PRO A 1 97 ? 4.630 4.641 -0.791 1.00 91.50 97 PRO A CA 1
ATOM 698 C C . PRO A 1 97 ? 4.405 4.628 0.731 1.00 91.50 97 PRO A C 1
ATOM 700 O O . PRO A 1 97 ? 4.868 5.532 1.418 1.00 91.50 97 PRO A O 1
ATOM 703 N N . PHE A 1 98 ? 3.720 3.620 1.282 1.00 91.25 98 PHE A N 1
ATOM 704 C CA . PHE A 1 98 ? 3.387 3.533 2.710 1.00 91.25 98 PHE A CA 1
ATOM 705 C C . PHE A 1 98 ? 4.420 2.758 3.544 1.00 91.25 98 PHE A C 1
ATOM 707 O O . PHE A 1 98 ? 4.155 2.417 4.699 1.00 91.25 98 PHE A O 1
ATOM 714 N N . VAL A 1 99 ? 5.585 2.434 2.975 1.00 92.19 99 VAL A N 1
ATOM 715 C CA . VAL A 1 99 ? 6.697 1.854 3.742 1.00 92.19 99 VAL A CA 1
ATOM 716 C C . VAL A 1 99 ? 7.369 2.921 4.606 1.00 92.19 99 VAL A C 1
ATOM 718 O O . VAL A 1 99 ? 7.454 4.086 4.226 1.00 92.19 99 VAL A O 1
ATOM 721 N N . ASN A 1 100 ? 7.895 2.520 5.762 1.00 91.00 100 ASN A N 1
ATOM 722 C CA . ASN A 1 100 ? 8.646 3.420 6.633 1.00 91.00 100 ASN A CA 1
ATOM 723 C C . ASN A 1 100 ? 10.140 3.207 6.418 1.00 91.00 100 ASN A C 1
ATOM 725 O O . ASN A 1 100 ? 10.657 2.147 6.752 1.00 91.00 100 ASN A O 1
ATOM 729 N N . TRP A 1 101 ? 10.849 4.214 5.915 1.00 92.00 101 TRP A N 1
ATOM 730 C CA . TRP A 1 101 ? 12.302 4.142 5.779 1.00 92.00 101 TRP A CA 1
ATOM 731 C C . TRP A 1 101 ? 12.994 4.230 7.141 1.00 92.00 101 TRP A C 1
ATOM 733 O O . TRP A 1 101 ? 12.725 5.121 7.945 1.00 92.00 101 TRP A O 1
ATOM 743 N N . LEU A 1 102 ? 13.932 3.319 7.380 1.00 92.94 102 LEU A N 1
ATOM 744 C CA . LEU A 1 102 ? 14.698 3.194 8.615 1.00 92.94 102 LEU A CA 1
ATOM 745 C C . LEU A 1 102 ? 16.199 3.220 8.310 1.00 92.94 102 LEU A C 1
ATOM 747 O O . LEU A 1 102 ? 16.632 3.032 7.169 1.00 92.94 102 LEU A O 1
ATOM 751 N N . ASN A 1 103 ? 17.016 3.426 9.347 1.00 94.75 103 ASN A N 1
ATOM 752 C CA . ASN A 1 103 ? 18.480 3.356 9.267 1.00 94.75 103 ASN A CA 1
ATOM 753 C C . ASN A 1 103 ? 19.059 4.164 8.095 1.00 94.75 103 ASN A C 1
ATOM 755 O O . ASN A 1 103 ? 19.882 3.664 7.326 1.00 94.75 103 ASN A O 1
ATOM 759 N N . ASN A 1 104 ? 18.586 5.406 7.948 1.00 94.25 104 ASN A N 1
ATOM 760 C CA . ASN A 1 104 ? 19.018 6.330 6.902 1.00 94.25 104 ASN A CA 1
ATOM 761 C C . ASN A 1 104 ? 18.851 5.752 5.477 1.00 94.25 104 ASN A C 1
ATOM 763 O O . ASN A 1 104 ? 19.744 5.875 4.640 1.00 94.25 104 ASN A O 1
ATOM 767 N N . GLY A 1 105 ? 17.730 5.061 5.236 1.00 92.00 105 GLY A N 1
ATOM 768 C CA . GLY A 1 105 ? 17.365 4.486 3.935 1.00 92.00 105 GLY A CA 1
ATOM 769 C C . GLY A 1 105 ? 17.907 3.079 3.674 1.00 92.00 105 GLY A C 1
ATOM 770 O O . GLY A 1 105 ? 17.714 2.539 2.589 1.00 92.00 105 GLY A O 1
ATOM 771 N N . ARG A 1 106 ? 18.580 2.451 4.648 1.00 91.56 106 ARG A N 1
ATOM 772 C CA . ARG A 1 106 ? 19.111 1.082 4.496 1.00 91.56 106 ARG A CA 1
ATOM 773 C C . ARG A 1 106 ? 18.063 -0.008 4.729 1.00 91.56 106 A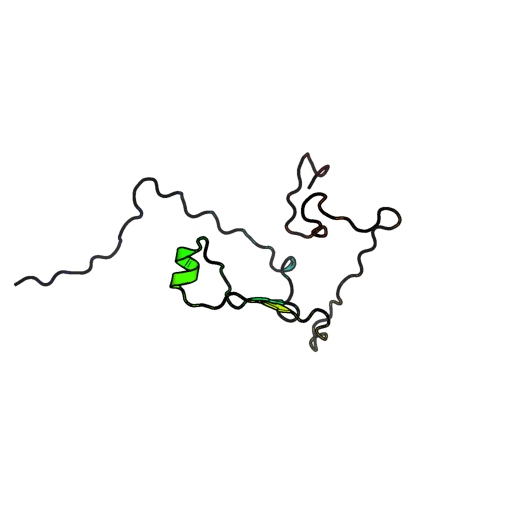RG A C 1
ATOM 775 O O . ARG A 1 106 ? 18.319 -1.167 4.407 1.00 91.56 106 ARG A O 1
ATOM 782 N N . GLN A 1 107 ? 16.934 0.335 5.346 1.00 91.25 107 GLN A N 1
ATOM 783 C CA . GLN A 1 107 ? 15.858 -0.591 5.697 1.00 91.25 107 GLN A CA 1
ATOM 784 C C . GLN A 1 107 ? 14.488 0.052 5.483 1.00 91.25 107 GLN A C 1
ATOM 786 O O . GLN A 1 107 ? 14.374 1.279 5.479 1.00 91.25 107 GLN A O 1
ATOM 791 N N . TRP A 1 108 ? 13.478 -0.801 5.326 1.00 91.81 108 TRP A N 1
ATOM 792 C CA . TRP A 1 108 ? 12.064 -0.461 5.233 1.00 91.81 108 TRP A CA 1
ATOM 793 C C . TRP A 1 108 ? 11.194 -1.606 5.770 1.00 91.81 108 TRP A C 1
ATOM 795 O O . TRP A 1 108 ? 11.727 -2.741 5.884 1.00 91.81 108 TRP A O 1
#

Sequence (108 aa):
GMEGGMGPGGGLPPGAPAPAEPIKLDPDAQCDTRYMRFTAGKISHSEDGAKNTKVPMGVVLNPMAMDMPGDNDPVDVVNFGATGIVRCKRCRTYINPFVNWLNNGRQW

Secondary structure (DSSP, 8-state):
-------S--PPPTTPPPPPPP----GGGSPPTTTEEES-SS--SSHHHHHHH-PPP-EEE-TTPPPPTT---PPP----GGG---B-TTT-PBP-TT---BGGGTB-

Radius of gyration: 21.95 Å; Cα contacts (8 Å, |Δi|>4): 56; chains: 1; bounding box: 60×35×59 Å